Protein AF-A0A7D9LU58-F1 (afdb_monomer_lite)

Organism: Paramuricea clavata (NCBI:txid317549)

Structure (mmCIF, N/CA/C/O backbone):
data_AF-A0A7D9LU58-F1
#
_entry.id   AF-A0A7D9LU58-F1
#
loop_
_atom_site.group_PDB
_atom_site.id
_atom_site.type_symbol
_atom_site.label_atom_id
_atom_site.label_alt_id
_atom_site.label_comp_id
_atom_site.label_asym_id
_atom_site.label_entity_id
_atom_site.label_seq_id
_atom_site.pdbx_PDB_ins_code
_atom_site.Cartn_x
_atom_site.Cartn_y
_atom_site.Cartn_z
_atom_site.occupancy
_atom_site.B_iso_or_equiv
_atom_site.auth_seq_id
_atom_site.auth_comp_id
_atom_site.auth_asym_id
_atom_site.auth_atom_id
_atom_site.pdbx_PDB_model_num
ATOM 1 N N . MET A 1 1 ? -11.164 -12.237 -17.218 1.00 38.25 1 MET A N 1
ATOM 2 C CA . MET A 1 1 ? -10.031 -12.538 -18.128 1.00 38.25 1 MET A CA 1
ATOM 3 C C . MET A 1 1 ? -8.734 -12.085 -17.457 1.00 38.25 1 MET A C 1
ATOM 5 O O . MET A 1 1 ? -8.398 -10.915 -17.554 1.00 38.25 1 MET A O 1
ATOM 9 N N . MET A 1 2 ? -8.028 -12.983 -16.763 1.00 44.09 2 MET A N 1
ATOM 10 C CA . MET A 1 2 ? -6.777 -12.681 -16.037 1.00 44.09 2 MET A CA 1
ATOM 11 C C . MET A 1 2 ? -5.535 -12.556 -16.939 1.00 44.09 2 MET A C 1
ATOM 13 O O . MET A 1 2 ? -4.536 -11.967 -16.551 1.00 44.09 2 MET A O 1
ATOM 17 N N . GLY A 1 3 ? -5.598 -13.066 -18.173 1.00 40.12 3 GLY A N 1
ATOM 18 C CA . GLY A 1 3 ? -4.441 -13.143 -19.075 1.00 40.12 3 GLY A CA 1
ATOM 19 C C . GLY A 1 3 ? -4.102 -11.878 -19.873 1.00 40.12 3 GLY A C 1
ATOM 20 O O . GLY A 1 3 ? -3.298 -11.981 -20.792 1.00 40.12 3 GLY A O 1
ATOM 21 N N . LYS A 1 4 ? -4.730 -10.721 -19.605 1.00 48.59 4 LYS A N 1
ATOM 22 C CA . LYS A 1 4 ? -4.536 -9.504 -20.426 1.00 48.59 4 LYS A CA 1
ATOM 23 C C . LYS A 1 4 ? -3.603 -8.443 -19.833 1.00 48.59 4 LYS A C 1
ATOM 25 O O . LYS A 1 4 ? -3.105 -7.636 -20.604 1.00 48.59 4 LYS A O 1
ATOM 30 N N . HIS A 1 5 ? -3.338 -8.445 -18.524 1.00 56.53 5 HIS A N 1
ATOM 31 C CA . HIS A 1 5 ? -2.588 -7.346 -17.887 1.00 56.53 5 HIS A CA 1
ATOM 32 C C . HIS A 1 5 ? -1.349 -7.782 -17.097 1.00 56.53 5 HIS A C 1
ATOM 34 O O . HIS A 1 5 ? -0.508 -6.940 -16.807 1.00 56.53 5 HIS A O 1
ATOM 40 N N . PHE A 1 6 ? -1.186 -9.077 -16.809 1.00 56.62 6 PHE A N 1
ATOM 41 C CA . PHE A 1 6 ? 0.011 -9.596 -16.147 1.00 56.62 6 PHE A CA 1
ATOM 42 C C . PHE A 1 6 ? 0.583 -10.776 -16.945 1.00 56.62 6 PHE A C 1
ATOM 44 O O . PHE A 1 6 ? -0.148 -11.726 -17.247 1.00 56.62 6 PHE A O 1
ATOM 51 N N . PRO A 1 7 ? 1.868 -10.732 -17.338 1.00 51.31 7 PRO A N 1
ATOM 52 C CA . PRO A 1 7 ? 2.488 -11.811 -18.089 1.00 51.31 7 PRO A CA 1
ATOM 53 C C . PRO A 1 7 ? 2.601 -13.041 -17.190 1.00 51.31 7 PRO A C 1
ATOM 55 O O . PRO A 1 7 ? 3.378 -13.012 -16.254 1.00 51.31 7 PRO A O 1
ATOM 58 N N . LYS A 1 8 ? 1.822 -14.099 -17.463 1.00 48.38 8 LYS A N 1
ATOM 59 C CA . LYS A 1 8 ? 2.000 -15.505 -17.018 1.00 48.38 8 LYS A CA 1
ATOM 60 C C . LYS A 1 8 ? 2.477 -15.771 -15.573 1.00 48.38 8 LYS A C 1
ATOM 62 O O . LYS A 1 8 ? 2.923 -16.881 -15.292 1.00 48.38 8 LYS A O 1
ATOM 67 N N . ASN A 1 9 ? 2.345 -14.834 -14.643 1.00 58.03 9 ASN A N 1
ATOM 68 C CA . ASN A 1 9 ? 2.642 -15.103 -13.251 1.00 58.03 9 ASN A CA 1
ATOM 69 C C . ASN A 1 9 ? 1.458 -15.882 -12.695 1.00 58.03 9 ASN A C 1
ATOM 71 O O . ASN A 1 9 ? 0.340 -15.376 -12.586 1.00 58.03 9 ASN A O 1
ATOM 75 N N . VAL A 1 10 ? 1.703 -17.167 -12.450 1.00 74.12 10 VAL A N 1
ATOM 76 C CA . VAL A 1 10 ? 0.756 -18.079 -11.818 1.00 74.12 10 VAL A CA 1
ATOM 77 C C . VAL A 1 10 ? 0.340 -17.439 -10.502 1.00 74.12 10 VAL A C 1
ATOM 79 O O . VAL A 1 10 ? 1.180 -17.228 -9.631 1.00 74.12 10 VAL A O 1
ATOM 82 N N . THR A 1 11 ? -0.938 -17.085 -10.376 1.00 86.94 11 THR A N 1
ATOM 83 C CA . THR A 1 11 ? -1.502 -16.652 -9.099 1.00 86.94 11 THR A CA 1
ATOM 84 C C . THR A 1 11 ? -1.242 -17.755 -8.076 1.00 86.94 11 THR A C 1
ATOM 86 O O . THR A 1 11 ? -1.700 -18.883 -8.251 1.00 86.94 11 THR A O 1
ATOM 89 N N . LYS A 1 12 ? -0.458 -17.433 -7.050 1.00 91.31 12 LYS A N 1
ATOM 90 C CA . LYS A 1 12 ? -0.050 -18.344 -5.981 1.00 91.31 12 LYS A CA 1
ATOM 91 C C . LYS A 1 12 ? -1.064 -18.325 -4.849 1.00 91.31 12 LYS A C 1
ATOM 93 O O . LYS A 1 12 ? -1.801 -17.345 -4.674 1.00 91.31 12 LYS A O 1
ATOM 98 N N . ASN A 1 13 ? -1.090 -19.398 -4.061 1.00 92.12 13 ASN A N 1
ATOM 99 C CA . ASN A 1 13 ? -1.964 -19.453 -2.897 1.00 92.12 13 ASN A CA 1
ATOM 100 C C . ASN A 1 13 ? -1.456 -18.482 -1.821 1.00 92.12 13 ASN A C 1
ATOM 102 O O . ASN A 1 13 ? -0.252 -18.361 -1.594 1.00 92.12 13 ASN A O 1
ATOM 106 N N . ILE A 1 14 ? -2.369 -17.788 -1.139 1.00 93.56 14 ILE A N 1
ATOM 107 C CA . ILE A 1 14 ? -2.021 -16.865 -0.052 1.00 93.56 14 ILE A CA 1
ATOM 108 C C . ILE A 1 14 ? -1.293 -17.559 1.104 1.00 93.56 14 ILE A C 1
ATOM 110 O O . ILE A 1 14 ? -0.446 -16.937 1.739 1.00 93.56 14 ILE A O 1
ATOM 114 N N . SER A 1 15 ? -1.535 -18.857 1.304 1.00 92.94 15 SER A N 1
ATOM 115 C CA . SER A 1 15 ? -0.845 -19.672 2.305 1.00 92.94 15 SER A CA 1
ATOM 116 C C . SER A 1 15 ? 0.664 -19.804 2.060 1.00 92.94 15 SER A C 1
ATOM 118 O O . SER A 1 15 ? 1.396 -20.195 2.959 1.00 92.94 15 SER A O 1
ATOM 120 N N . GLU A 1 16 ? 1.142 -19.527 0.840 1.00 92.25 16 GLU A N 1
ATOM 121 C CA . GLU A 1 16 ? 2.580 -19.490 0.532 1.00 92.25 16 GLU A CA 1
ATOM 122 C C . GLU A 1 16 ? 3.244 -18.196 1.020 1.00 92.25 16 GLU A C 1
ATOM 124 O O . GLU A 1 16 ? 4.452 -18.172 1.241 1.00 92.25 16 GLU A O 1
ATOM 129 N N . LEU A 1 17 ? 2.469 -17.115 1.158 1.00 91.00 17 LEU A N 1
ATOM 130 C CA . LEU A 1 17 ? 2.963 -15.815 1.607 1.00 91.00 17 LEU A CA 1
ATOM 131 C C . LEU A 1 17 ? 2.831 -15.648 3.121 1.00 91.00 17 LEU A C 1
ATOM 133 O O . LEU A 1 17 ? 3.691 -15.043 3.758 1.00 91.00 17 LEU A O 1
ATOM 137 N N . ILE A 1 18 ? 1.740 -16.158 3.691 1.00 91.00 18 ILE A N 1
ATOM 138 C CA . ILE A 1 18 ? 1.448 -16.067 5.119 1.00 91.00 18 ILE A CA 1
ATOM 139 C C . ILE A 1 18 ? 1.027 -17.433 5.659 1.00 91.00 18 ILE A C 1
ATOM 141 O O . ILE A 1 18 ? 0.313 -18.183 5.001 1.00 91.00 18 ILE A O 1
ATOM 145 N N . ASN A 1 19 ? 1.407 -17.739 6.899 1.00 87.25 19 ASN A N 1
ATOM 146 C CA . ASN A 1 19 ? 0.999 -18.971 7.577 1.00 87.25 19 ASN A CA 1
ATOM 147 C C . ASN A 1 19 ? -0.444 -18.855 8.108 1.00 87.25 19 ASN A C 1
ATOM 149 O O . ASN A 1 19 ? -0.664 -18.853 9.318 1.00 87.25 19 ASN A O 1
ATOM 153 N N . GLY A 1 20 ? -1.426 -18.705 7.215 1.00 85.44 20 GLY A N 1
ATOM 154 C CA . GLY A 1 20 ? -2.837 -18.599 7.583 1.00 85.44 20 GLY A CA 1
ATOM 155 C C . GLY A 1 20 ? -3.749 -18.093 6.466 1.00 85.44 20 GLY A C 1
ATOM 156 O O . GLY A 1 20 ? -3.367 -18.016 5.300 1.00 85.44 20 GLY A O 1
ATOM 157 N N . GLU A 1 21 ? -4.976 -17.739 6.846 1.00 86.75 21 GLU A N 1
ATOM 158 C CA . GLU A 1 21 ? -5.950 -17.106 5.957 1.00 86.75 21 GLU A CA 1
ATOM 159 C C . GLU A 1 21 ? -5.869 -15.581 6.063 1.00 86.75 21 GLU A C 1
ATOM 161 O O . GLU A 1 21 ? -5.753 -15.026 7.158 1.00 86.75 21 GLU A O 1
ATOM 166 N N . LEU A 1 22 ? -5.986 -14.888 4.928 1.00 90.94 22 LEU A N 1
ATOM 167 C CA . LEU A 1 22 ? -6.092 -13.433 4.902 1.00 90.94 22 LEU A CA 1
ATOM 168 C C . LEU A 1 22 ? -7.557 -13.027 4.722 1.00 90.94 22 LEU A C 1
ATOM 170 O O . LEU A 1 22 ? -8.178 -13.352 3.711 1.00 90.94 22 LEU A O 1
ATOM 174 N N . ASN A 1 23 ? -8.098 -12.279 5.682 1.00 90.25 23 ASN A N 1
ATOM 175 C CA . ASN A 1 23 ? -9.432 -11.690 5.597 1.00 90.25 23 ASN A CA 1
ATOM 176 C C . ASN A 1 23 ? -9.309 -10.167 5.510 1.00 90.25 23 ASN A C 1
ATOM 178 O O . ASN A 1 23 ? -8.845 -9.526 6.450 1.00 90.25 23 ASN A O 1
ATOM 182 N N . LEU A 1 24 ? -9.711 -9.597 4.372 1.00 89.56 24 LEU A N 1
ATOM 183 C CA . LEU A 1 24 ? -9.599 -8.166 4.097 1.00 89.56 24 LEU A CA 1
ATOM 184 C C . LEU A 1 24 ? -10.964 -7.497 4.122 1.00 89.56 24 LEU A C 1
ATOM 186 O O . LEU A 1 24 ? -11.899 -7.940 3.450 1.00 89.56 24 LEU A O 1
ATOM 190 N N . THR A 1 25 ? -11.032 -6.385 4.843 1.00 89.94 25 THR A N 1
ATOM 191 C CA . THR A 1 25 ? -12.241 -5.584 4.996 1.00 89.94 25 THR A CA 1
ATOM 192 C C . THR A 1 25 ? -11.879 -4.114 4.835 1.00 89.94 25 THR A C 1
ATOM 194 O O . THR A 1 25 ? -10.949 -3.622 5.471 1.00 89.94 25 THR A O 1
ATOM 197 N N . ALA A 1 26 ? -12.603 -3.412 3.970 1.00 86.19 26 ALA A N 1
ATOM 198 C CA . ALA A 1 26 ? -12.491 -1.971 3.812 1.00 86.19 26 ALA A CA 1
ATOM 199 C C . ALA A 1 26 ? -13.021 -1.235 5.056 1.00 86.19 26 ALA A C 1
ATOM 201 O O . ALA A 1 26 ? -13.755 -1.795 5.871 1.00 86.19 26 ALA A O 1
ATOM 202 N N . ALA A 1 27 ? -12.701 0.054 5.187 1.00 84.12 27 ALA A N 1
ATOM 203 C CA . ALA A 1 27 ? -13.113 0.867 6.337 1.00 84.12 27 ALA A CA 1
ATOM 204 C C . ALA A 1 27 ? -14.643 0.954 6.528 1.00 84.12 27 ALA A C 1
ATOM 206 O O . ALA A 1 27 ? -15.120 1.171 7.637 1.00 84.12 27 ALA A O 1
ATOM 207 N N . ASN A 1 28 ? -15.416 0.763 5.457 1.00 87.56 28 ASN A N 1
ATOM 208 C CA . ASN A 1 28 ? -16.879 0.711 5.487 1.00 87.56 28 ASN A CA 1
ATOM 209 C C . ASN A 1 28 ? -17.445 -0.687 5.815 1.00 87.56 28 ASN A C 1
ATOM 211 O O . ASN A 1 28 ? -18.655 -0.879 5.742 1.00 87.56 28 ASN A O 1
ATOM 215 N N . GLY A 1 29 ? -16.597 -1.666 6.143 1.00 88.06 29 GLY A N 1
ATOM 216 C CA . GLY A 1 29 ? -17.009 -3.036 6.446 1.00 88.06 29 GLY A CA 1
ATOM 217 C C . GLY A 1 29 ? -17.149 -3.950 5.224 1.00 88.06 29 GLY A C 1
ATOM 218 O O . GLY A 1 29 ? -17.410 -5.140 5.391 1.00 88.06 29 GLY A O 1
ATOM 219 N N . THR A 1 30 ? -16.960 -3.445 4.001 1.00 88.62 30 THR A N 1
ATOM 220 C CA . THR A 1 30 ? -17.064 -4.271 2.791 1.00 88.62 30 THR A CA 1
ATOM 221 C C . THR A 1 30 ? -15.878 -5.224 2.684 1.00 88.62 30 THR A C 1
ATOM 223 O O . THR A 1 30 ? -14.724 -4.808 2.782 1.00 88.62 30 THR A O 1
ATOM 226 N N . ARG A 1 31 ? -16.148 -6.509 2.437 1.00 89.94 31 ARG A N 1
ATOM 227 C CA . ARG A 1 31 ? -15.100 -7.507 2.191 1.00 89.94 31 ARG A CA 1
ATOM 228 C C . ARG A 1 31 ? -14.375 -7.208 0.878 1.00 89.94 31 ARG A C 1
ATOM 230 O O . ARG A 1 31 ? -15.022 -7.019 -0.148 1.00 89.94 31 ARG A O 1
ATOM 237 N N . ILE A 1 32 ? -13.046 -7.224 0.902 1.00 89.00 32 ILE A N 1
ATOM 238 C CA . ILE A 1 32 ? -12.210 -7.102 -0.297 1.00 89.00 32 ILE A CA 1
ATOM 239 C C . ILE A 1 32 ? -11.851 -8.516 -0.757 1.00 89.00 32 ILE A C 1
ATOM 241 O O . ILE A 1 32 ? -11.111 -9.232 -0.080 1.00 89.00 32 ILE A O 1
ATOM 245 N N . ALA A 1 33 ? -12.414 -8.940 -1.888 1.00 90.06 33 ALA A N 1
ATOM 246 C CA . ALA A 1 33 ? -12.144 -10.254 -2.453 1.00 90.06 33 ALA A CA 1
ATOM 247 C C . ALA A 1 33 ? -10.777 -10.292 -3.152 1.00 90.06 33 ALA A C 1
ATOM 249 O O . ALA A 1 33 ? -10.380 -9.345 -3.830 1.00 90.06 33 ALA A O 1
ATOM 250 N N . TYR A 1 34 ? -10.081 -11.419 -3.017 1.00 92.06 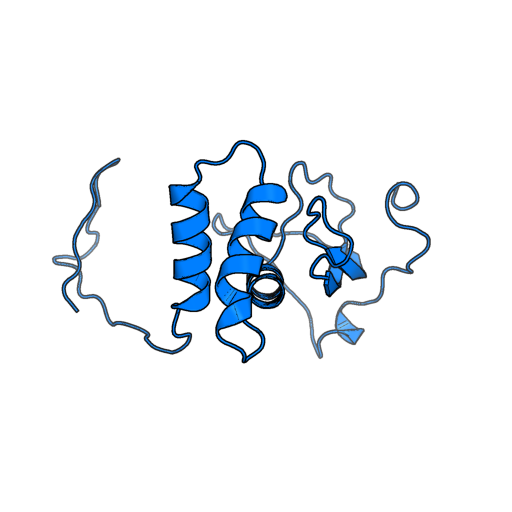34 TYR A N 1
ATOM 251 C CA . TYR A 1 34 ? -8.866 -11.746 -3.758 1.00 92.06 34 TYR A CA 1
ATOM 252 C C . TYR A 1 34 ? -8.861 -13.251 -4.072 1.00 92.06 34 TYR A C 1
ATOM 254 O O . TYR A 1 34 ? -9.543 -14.043 -3.426 1.00 92.06 34 TYR A O 1
ATOM 262 N N . SER A 1 35 ? -8.130 -13.643 -5.108 1.00 91.44 35 SER A N 1
ATOM 263 C CA . SER A 1 35 ? -8.004 -15.018 -5.615 1.00 91.44 35 SER A CA 1
ATOM 264 C C . SER A 1 35 ? -6.643 -15.644 -5.309 1.00 91.44 35 SER A C 1
ATOM 266 O O . SER A 1 35 ? -6.460 -16.843 -5.486 1.00 91.44 35 SER A O 1
ATOM 268 N N . GLY A 1 36 ? -5.689 -14.835 -4.858 1.00 91.94 36 GLY A N 1
ATOM 269 C CA . GLY A 1 36 ? -4.348 -15.241 -4.463 1.00 91.94 36 GL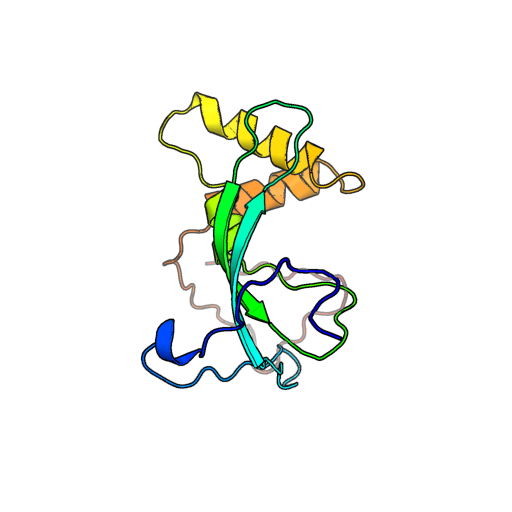Y A CA 1
ATOM 270 C C . GLY A 1 36 ? -3.404 -14.053 -4.560 1.00 91.94 36 GLY A C 1
ATOM 271 O O . GLY A 1 36 ? -3.847 -12.901 -4.507 1.00 91.94 36 GLY A O 1
ATOM 272 N N . TRP A 1 37 ? -2.117 -14.326 -4.730 1.00 92.62 37 TRP A N 1
ATOM 273 C CA . TRP A 1 37 ? -1.110 -13.283 -4.890 1.00 92.62 37 TRP A CA 1
ATOM 274 C C . TRP A 1 37 ? -0.146 -13.589 -6.033 1.00 92.62 37 TRP A C 1
ATOM 276 O O . TRP A 1 37 ? -0.033 -14.721 -6.500 1.00 92.62 37 TRP A O 1
ATOM 286 N N . THR A 1 38 ? 0.546 -12.562 -6.501 1.00 91.62 38 THR A N 1
ATOM 287 C CA . THR A 1 38 ? 1.653 -12.680 -7.447 1.00 91.62 38 THR A CA 1
ATOM 288 C C . THR A 1 38 ? 2.756 -11.720 -7.052 1.00 91.62 38 THR A C 1
ATOM 290 O O . THR A 1 38 ? 2.492 -10.661 -6.493 1.00 91.62 38 THR A O 1
ATOM 293 N N . GLU A 1 39 ? 3.993 -12.070 -7.363 1.00 91.19 39 GLU A N 1
ATOM 294 C CA . GLU A 1 39 ? 5.104 -11.138 -7.248 1.00 91.19 39 GLU A CA 1
ATOM 295 C C . GLU A 1 39 ? 5.079 -10.165 -8.437 1.00 91.19 39 GLU A C 1
ATOM 297 O O . GLU A 1 39 ? 4.879 -10.592 -9.581 1.00 91.19 39 GLU A O 1
ATOM 302 N N . ILE A 1 40 ? 5.219 -8.866 -8.162 1.00 88.50 40 ILE A N 1
ATOM 303 C CA . ILE A 1 40 ? 5.318 -7.808 -9.175 1.00 88.50 40 ILE A CA 1
ATOM 304 C C . ILE A 1 40 ? 6.449 -6.843 -8.826 1.00 88.50 40 ILE A C 1
ATOM 306 O O . ILE A 1 40 ? 6.725 -6.600 -7.652 1.00 88.50 40 ILE A O 1
ATOM 310 N N . GLU A 1 41 ? 7.063 -6.256 -9.850 1.00 89.50 41 GLU A N 1
ATOM 311 C CA . GLU A 1 41 ? 7.936 -5.095 -9.690 1.00 89.50 41 GLU A CA 1
ATOM 312 C C . GLU A 1 41 ? 7.073 -3.828 -9.698 1.00 89.50 41 GLU A C 1
ATOM 314 O O . GLU A 1 41 ? 6.351 -3.568 -10.664 1.00 89.50 41 GLU A O 1
ATOM 319 N N . VAL A 1 42 ? 7.144 -3.034 -8.632 1.00 87.38 42 VAL A N 1
ATOM 320 C CA . VAL A 1 42 ? 6.561 -1.688 -8.589 1.00 87.38 42 VAL A CA 1
ATOM 321 C C . VAL A 1 42 ? 7.685 -0.684 -8.753 1.00 87.38 42 VAL A C 1
ATOM 323 O O . VAL A 1 42 ? 8.700 -0.781 -8.070 1.00 87.38 42 VAL A O 1
ATOM 326 N N . ARG A 1 43 ? 7.495 0.295 -9.636 1.00 86.38 43 ARG A N 1
ATOM 327 C CA . ARG A 1 43 ? 8.479 1.334 -9.938 1.00 86.38 43 ARG A CA 1
ATOM 328 C C . ARG A 1 43 ? 7.824 2.708 -9.929 1.00 86.38 43 ARG A C 1
ATOM 330 O O . ARG A 1 43 ? 6.760 2.880 -10.522 1.00 86.38 43 ARG A O 1
ATOM 337 N N . LEU A 1 44 ? 8.474 3.681 -9.295 1.00 83.44 44 LEU A N 1
ATOM 338 C CA . LEU A 1 44 ? 8.120 5.091 -9.462 1.00 83.44 44 LEU A CA 1
ATOM 339 C C . LEU A 1 44 ? 8.819 5.612 -10.711 1.00 83.44 44 LEU A C 1
ATOM 341 O O . LEU A 1 44 ? 10.038 5.753 -10.719 1.00 83.44 44 LEU A O 1
ATOM 345 N N . VAL A 1 45 ? 8.051 5.842 -11.772 1.00 80.44 45 VAL A N 1
ATOM 346 C CA . VAL A 1 45 ? 8.606 6.255 -13.060 1.00 80.44 45 VAL A CA 1
ATOM 347 C C . VAL A 1 45 ? 8.991 7.729 -13.004 1.00 80.44 45 VAL A C 1
ATOM 349 O O . VAL A 1 45 ? 8.130 8.608 -12.980 1.00 80.44 45 VAL A O 1
ATOM 352 N N . SER A 1 46 ? 10.292 8.002 -13.029 1.00 71.81 46 SER A N 1
ATOM 353 C CA . SER A 1 46 ? 10.839 9.333 -13.258 1.00 71.81 46 SER A CA 1
ATOM 354 C C . SER A 1 46 ? 11.477 9.389 -14.644 1.00 71.81 46 SER A C 1
ATOM 356 O O . SER A 1 46 ? 11.793 8.383 -15.269 1.00 71.81 46 SER A O 1
ATOM 358 N N . SER A 1 47 ? 11.696 10.588 -15.173 1.00 61.28 47 SER A N 1
ATOM 359 C CA . SER A 1 47 ? 12.368 10.771 -16.464 1.00 61.28 47 SER A CA 1
ATOM 360 C C . SER A 1 47 ? 13.878 10.443 -16.427 1.00 61.28 47 SER A C 1
ATOM 362 O O . SER A 1 47 ? 14.620 10.941 -17.272 1.00 61.28 47 SER A O 1
ATOM 364 N N . LYS A 1 48 ? 14.367 9.690 -15.429 1.00 59.47 48 LYS A N 1
ATOM 365 C CA . LYS A 1 48 ? 15.788 9.378 -15.199 1.00 59.47 48 LYS A CA 1
ATOM 366 C C . LYS A 1 48 ? 16.028 7.865 -15.224 1.00 59.47 48 LYS A C 1
ATOM 368 O O . LYS A 1 48 ? 15.187 7.079 -14.828 1.00 59.47 48 L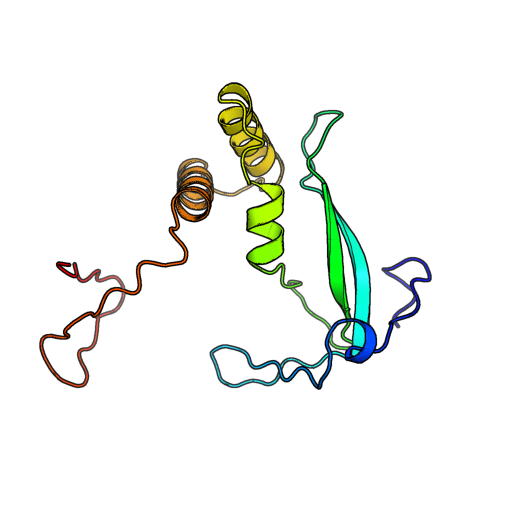YS A O 1
ATOM 373 N N . GLU A 1 49 ? 17.227 7.452 -15.635 1.00 55.78 49 GLU A N 1
ATOM 374 C CA . GLU A 1 49 ? 17.578 6.039 -15.887 1.00 55.78 49 GLU A CA 1
ATOM 375 C C . GLU A 1 49 ? 17.631 5.116 -14.647 1.00 55.78 49 GLU A C 1
ATOM 377 O O . GLU A 1 49 ? 17.828 3.911 -14.793 1.00 55.78 49 GLU A O 1
ATOM 382 N N . LYS A 1 50 ? 17.478 5.640 -13.423 1.00 66.25 50 LYS A N 1
ATOM 383 C CA . LYS A 1 50 ? 17.565 4.863 -12.170 1.00 66.25 50 LYS A CA 1
ATOM 384 C C . LYS A 1 50 ? 16.378 5.144 -11.258 1.00 66.25 50 LYS A C 1
ATOM 386 O O . LYS A 1 50 ? 16.527 5.727 -10.186 1.00 66.25 50 LYS A O 1
ATOM 391 N N . ASP A 1 51 ? 15.208 4.736 -11.716 1.00 72.69 51 ASP A N 1
ATOM 392 C CA . ASP A 1 51 ? 13.977 4.815 -10.941 1.00 72.69 51 ASP A CA 1
ATOM 393 C C . ASP A 1 51 ? 13.983 3.832 -9.761 1.00 72.69 51 ASP A C 1
ATOM 395 O O . ASP A 1 51 ? 14.392 2.675 -9.930 1.00 72.69 51 ASP A O 1
ATOM 399 N N . PRO A 1 52 ? 13.505 4.245 -8.573 1.00 78.31 52 PRO A N 1
ATOM 400 C CA . PRO A 1 52 ? 13.357 3.336 -7.452 1.00 78.31 52 PRO A CA 1
ATOM 401 C C . PRO A 1 52 ? 12.288 2.292 -7.786 1.00 78.31 52 PRO A C 1
ATOM 403 O O . PRO A 1 52 ? 11.192 2.608 -8.265 1.00 78.31 52 PRO A O 1
ATOM 406 N N . SER A 1 53 ? 12.633 1.034 -7.533 1.00 85.88 53 SER A N 1
ATOM 407 C CA . SER A 1 53 ? 11.765 -0.117 -7.744 1.00 85.88 53 SER A CA 1
ATOM 408 C C . SER A 1 53 ? 11.847 -1.078 -6.567 1.00 85.88 53 SER A C 1
ATOM 410 O O . SER A 1 53 ? 12.858 -1.143 -5.867 1.00 85.88 53 SER A O 1
ATOM 412 N N . VAL A 1 54 ? 10.766 -1.819 -6.345 1.00 87.69 54 VAL A N 1
ATOM 413 C CA . VAL A 1 54 ? 10.676 -2.832 -5.297 1.00 87.69 54 VAL A CA 1
ATOM 414 C C . VAL A 1 54 ? 9.843 -4.014 -5.781 1.00 87.69 54 VAL A C 1
ATOM 416 O O . VAL A 1 54 ? 8.783 -3.841 -6.386 1.00 87.69 54 VAL A O 1
ATOM 419 N N . MET A 1 55 ? 10.331 -5.225 -5.516 1.00 90.38 55 MET A N 1
ATOM 420 C CA . MET A 1 55 ? 9.568 -6.454 -5.726 1.00 90.38 55 MET A CA 1
ATOM 421 C C . MET A 1 55 ? 8.627 -6.658 -4.546 1.00 90.38 55 MET A C 1
ATOM 423 O O . MET A 1 55 ? 9.070 -6.669 -3.398 1.00 90.38 55 MET A O 1
ATOM 427 N N . VAL A 1 56 ? 7.332 -6.813 -4.818 1.00 90.94 56 VAL A N 1
ATOM 428 C CA . VAL A 1 56 ? 6.320 -6.959 -3.768 1.00 90.94 56 VAL A CA 1
ATOM 429 C C . VAL A 1 56 ? 5.324 -8.067 -4.082 1.00 90.94 56 VAL A C 1
ATOM 431 O O . VAL A 1 56 ? 4.971 -8.281 -5.247 1.00 90.94 56 VAL A O 1
ATOM 434 N N . PRO A 1 57 ? 4.810 -8.750 -3.048 1.00 92.12 57 PRO A N 1
ATOM 435 C CA . PRO A 1 57 ? 3.631 -9.579 -3.197 1.00 92.12 57 PRO A CA 1
ATOM 436 C C 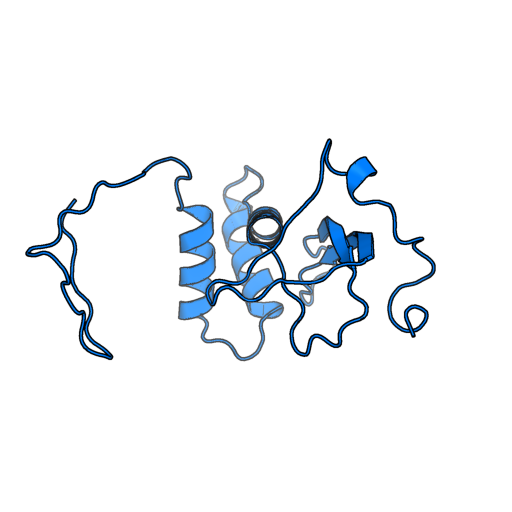. PRO A 1 57 ? 2.403 -8.687 -3.406 1.00 92.12 57 PRO A C 1
ATOM 438 O O . PRO A 1 57 ? 2.108 -7.803 -2.602 1.00 92.12 57 PRO A O 1
ATOM 441 N N . PHE A 1 58 ? 1.662 -8.939 -4.478 1.00 90.88 58 PHE A N 1
ATOM 442 C CA . PHE A 1 58 ? 0.464 -8.194 -4.837 1.00 90.88 58 PHE A CA 1
ATOM 443 C C . PHE A 1 58 ? -0.747 -9.111 -4.872 1.00 90.88 58 PHE A C 1
ATOM 445 O O . PHE A 1 58 ? -0.706 -10.192 -5.463 1.00 90.88 58 PHE A O 1
ATOM 452 N N . LEU A 1 59 ? -1.836 -8.681 -4.240 1.00 92.25 59 LEU A N 1
ATOM 453 C CA . LEU A 1 59 ? -3.075 -9.445 -4.222 1.00 92.25 59 LEU A CA 1
ATOM 454 C C . LEU A 1 59 ? -3.797 -9.317 -5.557 1.00 92.25 59 LEU A C 1
ATOM 456 O O . LEU A 1 59 ? -3.956 -8.229 -6.106 1.00 92.25 59 LEU A O 1
ATOM 460 N N . VAL A 1 60 ? -4.252 -10.454 -6.063 1.00 90.00 60 VAL A N 1
ATOM 461 C CA . VAL A 1 60 ? -4.909 -10.561 -7.362 1.00 90.00 60 VAL A CA 1
ATOM 462 C C . VAL A 1 60 ? -6.396 -10.767 -7.129 1.00 90.00 60 VAL A C 1
ATOM 464 O O . VAL A 1 60 ? -6.771 -11.651 -6.367 1.00 90.00 60 VAL A O 1
ATOM 467 N N . THR A 1 61 ? -7.251 -9.991 -7.792 1.00 88.38 61 THR A N 1
ATOM 468 C CA . THR A 1 61 ? -8.710 -10.157 -7.728 1.00 88.38 61 THR A CA 1
ATOM 469 C C . THR A 1 61 ? -9.322 -10.265 -9.118 1.00 88.38 61 THR A C 1
ATOM 471 O O . THR A 1 61 ? -8.834 -9.657 -10.069 1.00 88.38 61 THR A O 1
ATOM 474 N N . ASN A 1 62 ? -10.383 -11.066 -9.237 1.00 85.75 62 ASN A N 1
ATOM 475 C CA . ASN A 1 62 ? -11.184 -11.161 -10.459 1.00 85.75 62 ASN A CA 1
ATOM 476 C C . ASN A 1 62 ? -12.133 -9.970 -10.634 1.00 85.75 62 ASN A C 1
ATOM 478 O O . ASN A 1 62 ? -12.649 -9.774 -11.737 1.00 85.75 62 ASN A O 1
ATOM 482 N N . ASP A 1 63 ? -12.351 -9.197 -9.570 1.00 85.69 63 ASP A N 1
ATOM 483 C CA . ASP A 1 63 ? -13.197 -8.016 -9.604 1.00 85.69 63 ASP A CA 1
ATOM 484 C C . ASP A 1 63 ? -12.501 -6.875 -10.353 1.00 85.69 63 ASP A C 1
ATOM 486 O O . ASP A 1 63 ? -11.281 -6.707 -10.302 1.00 85.69 63 ASP A O 1
ATOM 490 N N . SER A 1 64 ? -13.290 -6.063 -11.055 1.00 83.06 64 SER A N 1
ATOM 491 C CA . SER A 1 64 ? -12.773 -4.857 -11.697 1.00 83.06 64 SER A CA 1
ATOM 492 C C . SER A 1 64 ? -12.542 -3.779 -10.643 1.00 83.06 64 SER A C 1
ATOM 494 O O . SER A 1 64 ? -13.498 -3.267 -10.063 1.00 83.06 64 SER A O 1
ATOM 496 N N . LEU A 1 65 ? -11.282 -3.408 -10.428 1.00 80.75 65 LEU A N 1
ATOM 497 C CA . LEU A 1 65 ? -10.903 -2.269 -9.597 1.00 80.75 65 LEU A CA 1
ATOM 498 C C . LEU A 1 65 ? -10.551 -1.088 -10.501 1.00 80.75 65 LEU A C 1
ATOM 500 O O . LEU A 1 65 ? -9.590 -1.164 -11.261 1.00 80.75 65 LEU A O 1
ATOM 504 N N . GLU A 1 66 ? -11.322 -0.002 -10.408 1.00 84.00 66 GLU A N 1
ATOM 505 C CA . GLU A 1 66 ? -11.019 1.251 -11.118 1.00 84.00 66 GLU A CA 1
ATOM 506 C C . GLU A 1 66 ? -9.674 1.833 -10.660 1.00 84.00 66 GLU A C 1
ATOM 508 O O . GLU A 1 66 ? -8.876 2.287 -11.477 1.00 84.00 66 GLU A O 1
ATOM 513 N N . TYR A 1 67 ? -9.390 1.727 -9.358 1.00 84.00 67 TYR A N 1
ATOM 514 C CA . TYR A 1 67 ? -8.139 2.162 -8.751 1.00 84.00 67 TYR A CA 1
ATOM 515 C C . TYR A 1 67 ? -7.519 1.006 -7.956 1.00 84.00 67 TYR A C 1
ATOM 517 O O . TYR A 1 67 ? -8.032 0.662 -6.885 1.00 84.00 67 TYR A O 1
ATOM 525 N N . PRO A 1 68 ? -6.445 0.365 -8.456 1.00 84.75 68 PRO A N 1
ATOM 526 C CA . PRO A 1 68 ? -5.739 -0.652 -7.691 1.00 84.75 68 PRO A CA 1
ATOM 527 C C . PRO A 1 68 ? -5.131 -0.034 -6.429 1.00 84.75 68 PRO A C 1
ATOM 529 O O . PRO A 1 68 ? -4.695 1.117 -6.418 1.00 84.75 68 PRO A O 1
ATOM 532 N N . ILE A 1 69 ? -5.103 -0.813 -5.352 1.00 88.38 69 ILE A N 1
ATOM 533 C CA . ILE A 1 69 ? -4.651 -0.341 -4.044 1.00 88.38 69 ILE A CA 1
ATOM 534 C C . ILE A 1 69 ? -3.162 -0.642 -3.904 1.00 88.38 69 ILE A C 1
ATOM 536 O O . ILE A 1 69 ? -2.758 -1.803 -3.927 1.00 88.38 69 ILE A O 1
ATOM 540 N N . LEU A 1 70 ? -2.358 0.400 -3.706 1.00 87.81 70 LEU A N 1
ATOM 541 C CA . LEU A 1 70 ? -0.967 0.265 -3.293 1.00 87.81 70 LEU A CA 1
ATOM 542 C C . LEU A 1 70 ? -0.883 0.444 -1.775 1.00 87.81 70 LEU A C 1
ATOM 544 O O . LEU A 1 70 ? -1.281 1.479 -1.242 1.00 87.81 70 LEU A O 1
ATOM 548 N N . GLY A 1 71 ? -0.406 -0.583 -1.075 1.00 87.94 71 GLY A N 1
ATOM 549 C CA . GLY A 1 71 ? -0.275 -0.541 0.378 1.00 87.94 71 GLY A CA 1
ATOM 550 C C . GLY A 1 71 ? 0.785 0.462 0.836 1.00 87.94 71 GLY A C 1
ATOM 551 O O . GLY A 1 71 ? 1.784 0.689 0.149 1.00 87.94 71 GLY A O 1
ATOM 552 N N . TYR A 1 72 ? 0.591 1.025 2.034 1.00 84.81 72 TYR A N 1
ATOM 553 C CA . TYR A 1 72 ? 1.562 1.923 2.673 1.00 84.81 72 TYR A CA 1
ATOM 554 C C . TYR A 1 72 ? 2.961 1.301 2.748 1.00 84.81 72 TYR A C 1
ATOM 556 O O . TYR A 1 72 ? 3.939 1.983 2.484 1.00 84.81 72 TYR A O 1
ATOM 564 N N . ASN A 1 73 ? 3.046 -0.001 3.033 1.00 86.25 73 ASN A N 1
ATOM 565 C CA . ASN A 1 73 ? 4.298 -0.757 3.090 1.00 86.25 73 ASN A CA 1
ATOM 566 C C . ASN A 1 73 ? 5.133 -0.640 1.806 1.00 86.25 73 ASN A C 1
ATOM 568 O O . ASN A 1 73 ? 6.353 -0.582 1.872 1.00 86.25 73 ASN A O 1
ATOM 572 N N . VAL A 1 74 ? 4.484 -0.592 0.640 1.00 88.00 74 VAL A N 1
ATOM 573 C CA . VAL A 1 74 ? 5.180 -0.455 -0.644 1.00 88.00 74 VAL A CA 1
ATOM 574 C C . VAL A 1 74 ? 5.581 0.995 -0.890 1.00 88.00 74 VAL A C 1
ATOM 576 O O . VAL A 1 74 ? 6.689 1.262 -1.344 1.00 88.00 74 VAL A O 1
ATOM 579 N N . ILE A 1 75 ? 4.686 1.936 -0.573 1.00 85.50 75 ILE A N 1
ATOM 580 C CA . ILE A 1 75 ? 4.940 3.373 -0.731 1.00 85.50 75 ILE A CA 1
ATOM 581 C C . ILE A 1 75 ? 6.112 3.801 0.153 1.00 85.50 75 ILE A C 1
ATOM 583 O O . ILE A 1 75 ? 7.019 4.469 -0.331 1.00 85.50 75 ILE A O 1
ATOM 587 N N . GLU A 1 76 ? 6.105 3.397 1.424 1.00 84.25 76 GLU A N 1
ATOM 588 C CA . GLU A 1 76 ? 7.175 3.664 2.382 1.00 84.25 76 GLU A CA 1
ATOM 589 C C . GLU A 1 76 ? 8.513 3.137 1.867 1.00 84.25 76 GLU A C 1
ATOM 591 O O . GLU A 1 76 ? 9.473 3.901 1.818 1.00 84.25 76 GLU A O 1
ATOM 596 N N . GLU A 1 77 ? 8.567 1.884 1.408 1.00 84.06 77 GLU A N 1
ATOM 597 C CA . GLU A 1 77 ? 9.803 1.280 0.901 1.00 84.06 77 GLU A CA 1
ATOM 598 C C . GLU A 1 77 ? 10.339 2.010 -0.344 1.00 84.06 77 GLU A C 1
ATOM 600 O O . GLU A 1 77 ? 11.540 2.252 -0.447 1.00 84.06 77 GLU A O 1
ATOM 605 N N . LEU A 1 78 ? 9.458 2.454 -1.248 1.00 82.62 78 LEU A N 1
ATOM 606 C CA . LEU A 1 78 ? 9.839 3.211 -2.448 1.00 82.62 78 LEU A CA 1
ATOM 607 C C . LEU A 1 78 ? 10.410 4.604 -2.147 1.00 82.62 78 LEU A C 1
ATOM 609 O O . LEU A 1 78 ? 11.185 5.131 -2.945 1.00 82.62 78 LEU A O 1
ATOM 613 N N . ILE A 1 79 ? 10.022 5.223 -1.028 1.00 80.38 79 ILE A N 1
ATOM 614 C CA . ILE A 1 79 ? 10.418 6.601 -0.688 1.00 80.38 79 ILE A CA 1
ATOM 615 C C . ILE A 1 79 ? 11.352 6.689 0.524 1.00 80.38 79 ILE A C 1
ATOM 617 O O . ILE A 1 79 ? 11.759 7.792 0.914 1.00 80.38 79 ILE A O 1
ATOM 621 N N . LYS A 1 80 ? 11.727 5.546 1.105 1.00 75.50 80 LYS A N 1
ATOM 622 C CA . LYS A 1 80 ? 12.646 5.452 2.238 1.00 75.50 80 LYS A CA 1
ATOM 623 C C . LYS A 1 80 ? 14.041 5.942 1.840 1.00 75.50 80 LYS A C 1
ATOM 625 O O . LYS A 1 80 ? 14.564 5.523 0.808 1.00 75.50 80 LYS A O 1
ATOM 630 N N . PRO A 1 81 ? 14.685 6.811 2.636 1.00 63.78 81 PRO A N 1
ATOM 631 C CA . PRO A 1 81 ? 16.036 7.255 2.330 1.00 63.78 81 PRO A CA 1
ATOM 632 C C . PRO A 1 81 ? 17.041 6.120 2.544 1.00 63.78 81 PRO A C 1
ATOM 634 O O . PRO A 1 81 ? 17.158 5.576 3.641 1.00 63.78 81 PRO A O 1
ATOM 637 N N . THR A 1 82 ? 17.833 5.795 1.526 1.00 58.41 82 THR A N 1
ATOM 638 C CA . THR A 1 82 ? 19.008 4.931 1.684 1.00 58.41 82 THR A CA 1
ATOM 639 C C . THR A 1 82 ? 20.135 5.737 2.327 1.00 58.41 82 THR A C 1
ATOM 641 O O . THR A 1 82 ? 20.839 6.414 1.599 1.00 58.41 82 THR A O 1
ATOM 644 N N . ASN A 1 83 ? 20.254 5.718 3.664 1.00 53.28 83 ASN A N 1
ATOM 645 C CA . ASN A 1 83 ? 21.381 6.077 4.570 1.00 53.28 83 ASN A CA 1
ATOM 646 C C . ASN A 1 83 ? 22.405 7.195 4.224 1.00 53.28 83 ASN A C 1
ATOM 648 O O . ASN A 1 83 ? 23.353 7.397 4.978 1.00 53.28 83 ASN A O 1
ATOM 652 N N . THR A 1 84 ? 22.242 7.963 3.157 1.00 53.25 84 THR A N 1
ATOM 653 C CA . THR A 1 84 ? 23.124 9.048 2.728 1.00 53.25 84 THR A CA 1
ATOM 654 C C . THR A 1 84 ? 22.266 10.284 2.510 1.00 53.25 84 THR A C 1
ATOM 656 O O . THR A 1 84 ? 21.274 10.248 1.779 1.00 53.25 84 THR A O 1
ATOM 659 N N . SER A 1 85 ? 22.632 11.370 3.187 1.00 53.59 85 SER A N 1
ATOM 660 C CA . SER A 1 85 ? 21.918 12.651 3.250 1.00 53.59 85 SER A CA 1
ATOM 661 C C . SER A 1 85 ? 21.570 13.257 1.886 1.00 53.59 85 SER A C 1
ATOM 663 O O . SER A 1 85 ? 20.590 13.988 1.786 1.00 53.59 85 SER A O 1
ATOM 665 N N . ASP A 1 86 ? 22.308 12.900 0.834 1.00 50.22 86 ASP A N 1
ATOM 666 C CA . ASP A 1 86 ? 22.134 13.436 -0.521 1.00 50.22 86 ASP A CA 1
ATOM 667 C C . ASP A 1 86 ? 20.981 12.776 -1.308 1.00 50.22 86 ASP A C 1
ATOM 669 O O . ASP A 1 86 ? 20.608 13.249 -2.379 1.00 50.22 86 ASP A O 1
ATOM 673 N N . ILE A 1 87 ? 20.382 11.697 -0.783 1.00 54.19 87 ILE A N 1
ATOM 674 C CA . ILE A 1 87 ? 19.357 10.898 -1.483 1.00 54.19 87 ILE A CA 1
ATOM 675 C C . ILE A 1 87 ? 17.914 11.335 -1.144 1.00 54.19 87 ILE A C 1
ATOM 677 O O . ILE A 1 87 ? 16.994 11.114 -1.934 1.00 54.19 87 ILE A O 1
ATOM 681 N N . GLN A 1 88 ? 17.690 12.046 -0.031 1.00 55.19 88 GLN A N 1
ATOM 682 C CA . GLN A 1 88 ? 16.342 12.487 0.381 1.00 55.19 88 GLN A CA 1
ATOM 683 C C . GLN A 1 88 ? 15.676 13.431 -0.636 1.00 55.19 88 GLN A C 1
ATOM 685 O O . GLN A 1 88 ? 14.492 13.288 -0.943 1.00 55.19 88 GLN A O 1
ATOM 690 N N . SER A 1 89 ? 16.438 14.366 -1.206 1.00 58.00 89 SER A N 1
ATOM 691 C CA . SER A 1 89 ? 15.966 15.309 -2.228 1.00 58.00 89 SER A CA 1
ATOM 692 C C . SER A 1 89 ? 15.713 14.638 -3.585 1.00 58.00 89 SER A C 1
ATOM 694 O O . SER A 1 89 ? 14.799 15.039 -4.308 1.00 58.00 89 SER A O 1
ATOM 696 N N . ALA A 1 90 ? 16.454 13.576 -3.917 1.00 60.22 90 ALA A N 1
ATOM 697 C CA . ALA A 1 90 ? 16.243 12.801 -5.140 1.00 60.22 90 ALA A CA 1
ATOM 698 C C . ALA A 1 90 ? 14.926 12.000 -5.111 1.00 60.22 90 ALA A C 1
ATOM 700 O O . ALA A 1 90 ? 14.260 11.869 -6.141 1.00 60.22 90 ALA A O 1
ATOM 701 N N . HIS A 1 91 ? 14.509 11.515 -3.936 1.00 67.75 91 HIS A N 1
ATOM 702 C CA . HIS A 1 91 ? 13.263 10.758 -3.773 1.00 67.75 91 HIS A CA 1
ATOM 703 C C . HIS A 1 91 ? 12.028 11.655 -3.914 1.00 67.75 91 HIS A C 1
ATOM 705 O O . HIS A 1 91 ? 11.087 11.286 -4.612 1.00 67.75 91 HIS A O 1
ATOM 711 N N . ILE A 1 92 ? 12.059 12.866 -3.345 1.00 72.62 92 ILE A N 1
ATOM 712 C CA . ILE A 1 92 ? 10.978 13.855 -3.503 1.00 72.62 92 ILE A CA 1
ATOM 713 C C . ILE A 1 92 ? 10.784 14.205 -4.981 1.00 72.62 92 ILE A C 1
ATOM 715 O O . ILE A 1 92 ? 9.661 14.146 -5.475 1.00 72.62 92 ILE A O 1
ATOM 719 N N . ALA A 1 93 ? 11.870 14.483 -5.707 1.00 76.25 93 ALA A N 1
ATOM 720 C CA . ALA A 1 93 ? 11.798 14.792 -7.135 1.00 76.25 93 ALA A CA 1
ATOM 721 C C . ALA A 1 93 ? 11.237 13.622 -7.967 1.00 76.25 93 ALA A C 1
ATOM 723 O O . ALA A 1 93 ? 10.488 13.836 -8.918 1.00 76.25 93 ALA A O 1
ATOM 724 N N . THR A 1 94 ? 11.565 12.380 -7.599 1.00 78.38 94 THR A N 1
ATOM 725 C CA . THR A 1 94 ? 11.052 11.172 -8.268 1.00 78.38 94 THR A CA 1
ATOM 726 C C . THR A 1 94 ? 9.553 10.996 -8.022 1.00 78.38 94 THR A C 1
ATOM 728 O O . THR A 1 94 ? 8.798 10.756 -8.964 1.00 78.38 94 THR A O 1
ATOM 731 N N . VAL A 1 95 ? 9.099 11.183 -6.778 1.00 80.00 95 VAL A N 1
ATOM 732 C CA . VAL A 1 95 ? 7.671 11.159 -6.421 1.00 80.00 95 VAL A CA 1
ATOM 733 C C . VAL A 1 95 ? 6.921 12.263 -7.170 1.00 80.00 95 VAL A C 1
ATOM 735 O O . VAL A 1 95 ? 5.914 11.989 -7.813 1.00 80.00 95 VAL A O 1
ATOM 738 N N . GLN A 1 96 ? 7.441 13.491 -7.182 1.00 80.31 96 GLN A N 1
ATOM 739 C CA . GLN A 1 96 ? 6.853 14.605 -7.934 1.00 80.31 96 GLN A CA 1
ATOM 740 C C . GLN A 1 96 ? 6.730 14.299 -9.433 1.00 80.31 96 GLN A C 1
ATOM 742 O O . GLN A 1 96 ? 5.685 14.550 -10.028 1.00 80.31 96 GLN A O 1
ATOM 747 N N . ALA A 1 97 ? 7.764 13.709 -10.037 1.00 82.25 97 ALA A N 1
ATOM 748 C CA . ALA A 1 97 ? 7.741 13.325 -11.446 1.00 82.25 97 ALA A CA 1
ATOM 749 C C . ALA A 1 97 ? 6.741 12.193 -11.747 1.00 82.25 97 ALA A C 1
ATOM 751 O O . ALA A 1 97 ? 6.148 12.182 -12.827 1.00 82.25 97 ALA A O 1
ATOM 752 N N . SER A 1 98 ? 6.546 11.271 -10.796 1.00 82.62 98 SER A N 1
ATOM 753 C CA . SER A 1 98 ? 5.650 10.113 -10.933 1.00 82.62 98 SER A CA 1
ATOM 754 C C . SER A 1 98 ? 4.172 10.476 -10.754 1.00 82.62 98 SER A C 1
ATOM 756 O O . SER A 1 98 ? 3.306 9.852 -11.363 1.00 82.62 98 SER A O 1
ATOM 758 N N . PHE A 1 99 ? 3.866 11.485 -9.933 1.00 82.44 99 PHE A N 1
ATOM 759 C CA . PHE A 1 99 ? 2.501 11.907 -9.596 1.00 82.44 99 PHE A CA 1
ATOM 760 C C . PHE A 1 99 ? 2.152 13.261 -10.231 1.00 82.44 99 PHE A C 1
ATOM 762 O O . PHE A 1 99 ? 1.833 14.238 -9.550 1.00 82.44 99 PHE A O 1
ATOM 769 N N . GLN A 1 100 ? 2.199 13.315 -11.564 1.00 79.50 100 GLN A N 1
ATOM 770 C CA . GLN A 1 100 ? 1.854 14.520 -12.322 1.00 79.50 100 GLN A CA 1
ATOM 771 C C . GLN A 1 100 ? 0.391 14.921 -12.071 1.00 79.50 100 GLN A C 1
ATOM 773 O O . GLN A 1 100 ? -0.512 14.090 -12.138 1.00 79.50 100 GLN A O 1
ATOM 778 N N . GLY A 1 101 ? 0.154 16.204 -11.787 1.00 82.62 101 GLY A N 1
ATOM 779 C CA . GLY A 1 101 ? -1.185 16.752 -11.531 1.00 82.62 101 GLY A CA 1
ATOM 780 C C . GLY A 1 101 ? -1.547 16.935 -10.054 1.00 82.62 101 GLY A C 1
ATOM 781 O O . 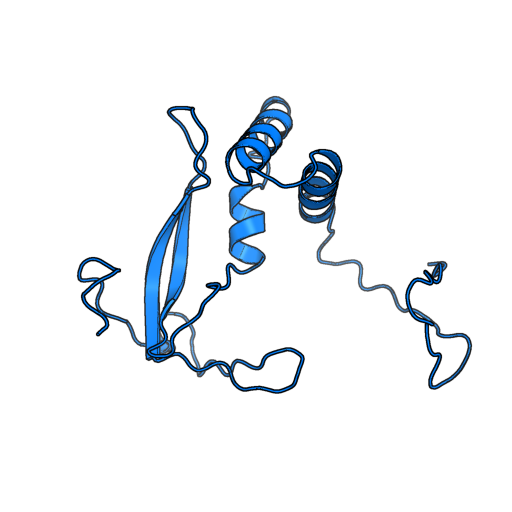GLY A 1 101 ? -2.594 17.510 -9.764 1.00 82.62 101 GLY A O 1
ATOM 782 N N . PHE A 1 102 ? -0.686 16.514 -9.125 1.00 83.50 102 PHE A N 1
ATOM 783 C CA . PHE A 1 102 ? -0.825 16.835 -7.703 1.00 83.50 102 PHE A CA 1
ATOM 784 C C . PHE A 1 102 ? -0.043 18.101 -7.333 1.00 83.50 102 PHE A C 1
ATOM 786 O O . PHE A 1 102 ? 0.988 18.408 -7.931 1.00 83.50 102 PHE A O 1
ATOM 793 N N . ASP A 1 103 ? -0.539 18.836 -6.335 1.00 87.31 103 ASP A N 1
ATOM 794 C CA . ASP A 1 103 ? 0.150 20.013 -5.802 1.00 87.31 103 ASP A CA 1
ATOM 795 C C . ASP A 1 103 ? 1.477 19.615 -5.141 1.00 87.31 103 ASP A C 1
ATOM 797 O O . ASP A 1 103 ? 1.556 18.657 -4.365 1.00 87.31 103 ASP A O 1
ATOM 801 N N . GLU A 1 104 ? 2.526 20.379 -5.441 1.00 84.69 104 GLU A N 1
ATOM 802 C CA . GLU A 1 104 ? 3.884 20.082 -4.996 1.00 84.69 104 GLU A CA 1
ATOM 803 C C . GLU A 1 104 ? 4.001 20.043 -3.466 1.00 84.69 104 GLU A C 1
ATOM 805 O O . GLU A 1 104 ? 4.680 19.174 -2.913 1.00 84.69 104 GLU A O 1
ATOM 810 N N . LYS A 1 105 ? 3.311 20.956 -2.770 1.00 85.69 105 LYS A N 1
ATOM 811 C CA . LYS A 1 105 ? 3.349 21.024 -1.306 1.00 85.69 105 LYS A CA 1
ATOM 812 C C . LYS A 1 105 ? 2.655 19.816 -0.699 1.00 85.69 105 LYS A C 1
ATOM 814 O O . LYS A 1 105 ? 3.160 19.274 0.277 1.00 85.69 105 LYS A O 1
ATOM 819 N N . VAL A 1 106 ? 1.556 19.361 -1.301 1.00 86.50 106 VAL A N 1
ATOM 820 C CA . VAL A 1 106 ? 0.839 18.155 -0.857 1.00 86.50 106 VAL A CA 1
ATOM 821 C C . VAL A 1 106 ? 1.728 16.916 -0.974 1.00 86.50 106 VAL A C 1
ATOM 823 O O . VAL A 1 106 ? 1.813 16.133 -0.030 1.00 86.50 106 VAL A O 1
ATOM 826 N N . LEU A 1 107 ? 2.436 16.747 -2.096 1.00 84.19 107 LEU A N 1
ATOM 827 C CA . LEU A 1 107 ? 3.365 15.624 -2.268 1.00 84.19 107 LEU A CA 1
ATOM 828 C C . LEU A 1 107 ? 4.544 15.699 -1.292 1.00 84.19 107 LEU A C 1
ATOM 830 O O . LEU A 1 107 ? 4.931 14.684 -0.714 1.00 84.19 107 LEU A O 1
ATOM 834 N N . LEU A 1 108 ? 5.088 16.896 -1.066 1.00 84.38 108 LEU A N 1
ATOM 835 C CA . LEU A 1 108 ? 6.162 17.109 -0.099 1.00 84.38 108 LEU A CA 1
ATOM 836 C C . LEU A 1 108 ? 5.718 16.763 1.330 1.00 84.38 108 LEU A C 1
ATOM 838 O O . LEU A 1 108 ? 6.448 16.093 2.061 1.00 84.38 108 LEU A O 1
ATOM 842 N N . GLU A 1 109 ? 4.523 17.201 1.729 1.00 84.75 109 GLU A N 1
ATOM 843 C CA . GLU A 1 109 ? 3.940 16.881 3.032 1.00 84.75 109 GLU A CA 1
ATOM 844 C C . GLU A 1 109 ? 3.689 15.382 3.190 1.00 84.75 109 GLU A C 1
ATOM 846 O O . GLU A 1 109 ? 3.986 14.841 4.252 1.00 84.75 109 GLU A O 1
ATOM 851 N N . LEU A 1 110 ? 3.223 14.698 2.141 1.00 83.94 110 LEU A N 1
ATOM 852 C CA . LEU A 1 110 ? 3.044 13.246 2.144 1.00 83.94 110 LEU A CA 1
ATOM 853 C C . LEU A 1 110 ? 4.373 12.511 2.347 1.00 83.94 110 LEU A C 1
ATOM 855 O O . LEU A 1 110 ? 4.472 11.662 3.232 1.00 83.94 110 LEU A O 1
ATOM 859 N N . VAL A 1 111 ? 5.406 12.848 1.568 1.00 81.94 111 VAL A N 1
ATOM 860 C CA . VAL A 1 111 ? 6.734 12.224 1.703 1.00 81.94 111 VAL A CA 1
ATOM 861 C C . VAL A 1 111 ? 7.290 12.465 3.101 1.00 81.94 111 VAL A C 1
ATOM 863 O O . VAL A 1 111 ? 7.752 11.532 3.758 1.00 81.94 111 VAL A O 1
ATOM 866 N N . ARG A 1 112 ? 7.183 13.701 3.599 1.00 82.56 112 ARG A N 1
ATOM 867 C CA . ARG A 1 112 ? 7.617 14.044 4.952 1.00 82.56 112 ARG A CA 1
ATOM 868 C C . ARG A 1 112 ? 6.835 13.268 6.007 1.00 82.56 112 ARG A C 1
ATOM 870 O O . ARG A 1 112 ? 7.449 12.777 6.950 1.00 82.56 112 ARG A O 1
ATOM 877 N N . LEU A 1 113 ? 5.514 13.156 5.874 1.00 82.88 113 LEU A N 1
ATOM 878 C CA . LEU A 1 113 ? 4.664 12.411 6.802 1.00 82.88 113 LEU A CA 1
ATOM 879 C C . LEU A 1 113 ? 5.135 10.962 6.905 1.00 82.88 113 LEU A C 1
ATOM 881 O O . LEU A 1 113 ? 5.359 10.486 8.010 1.00 82.88 113 LEU A O 1
ATOM 885 N N . ILE A 1 114 ? 5.355 10.299 5.772 1.00 80.75 114 ILE A N 1
ATOM 886 C CA . ILE A 1 114 ? 5.789 8.899 5.734 1.00 80.75 114 ILE A CA 1
ATOM 887 C C . ILE A 1 114 ? 7.197 8.745 6.329 1.00 80.75 114 ILE A C 1
ATOM 889 O O . ILE A 1 114 ? 7.425 7.874 7.158 1.00 80.75 114 ILE A O 1
ATOM 893 N N . GLN A 1 115 ? 8.138 9.631 5.989 1.00 77.38 115 GLN A N 1
ATOM 894 C CA . GLN A 1 115 ? 9.515 9.560 6.501 1.00 77.38 115 GLN A CA 1
ATOM 895 C C . GLN A 1 115 ? 9.648 9.919 7.989 1.00 77.38 115 GLN A C 1
ATOM 897 O O . GLN A 1 115 ? 10.600 9.495 8.644 1.00 77.38 115 GLN A O 1
ATOM 902 N N . THR A 1 116 ? 8.737 10.734 8.525 1.00 74.00 116 THR A N 1
ATOM 903 C CA . THR A 1 116 ? 8.762 11.173 9.932 1.00 74.00 116 THR A CA 1
ATOM 904 C C . THR A 1 116 ? 7.807 10.395 10.828 1.00 74.00 116 THR A C 1
ATOM 906 O O . THR A 1 116 ? 7.896 10.530 12.052 1.00 74.00 116 THR A O 1
ATOM 909 N N . ALA A 1 117 ? 6.927 9.569 10.254 1.00 66.00 117 ALA A N 1
ATOM 910 C CA . ALA A 1 117 ? 6.034 8.694 10.994 1.00 66.00 117 ALA A CA 1
ATOM 911 C C . ALA A 1 117 ? 6.860 7.711 11.832 1.00 66.00 117 ALA A C 1
ATOM 913 O O . ALA A 1 117 ? 7.397 6.716 11.351 1.00 66.00 117 ALA A O 1
ATOM 914 N N . ARG A 1 118 ? 6.970 7.988 13.132 1.00 58.84 118 ARG A N 1
ATOM 915 C CA . ARG A 1 118 ? 7.491 7.011 14.084 1.00 58.84 118 ARG A CA 1
ATOM 916 C C . ARG A 1 118 ? 6.402 5.976 14.310 1.00 58.84 118 ARG A C 1
ATOM 918 O O . ARG A 1 118 ? 5.395 6.277 14.943 1.00 58.84 118 ARG A O 1
ATOM 925 N N . ALA A 1 119 ? 6.634 4.754 13.841 1.00 56.41 119 ALA A N 1
ATOM 926 C CA . ALA A 1 119 ? 5.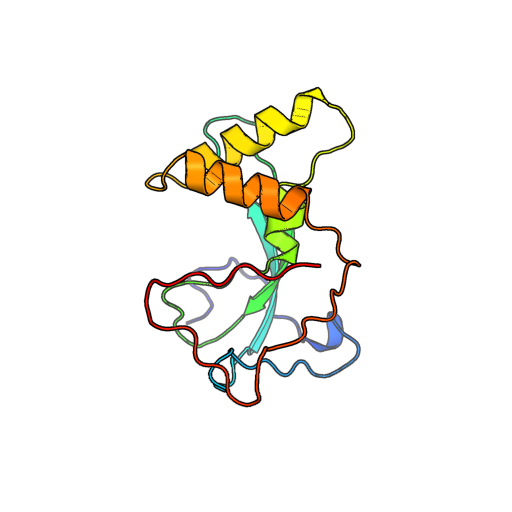698 3.631 13.933 1.00 56.41 119 ALA A CA 1
ATOM 927 C C . ALA A 1 119 ? 5.230 3.275 15.367 1.00 56.41 119 ALA A C 1
ATOM 929 O O . ALA A 1 119 ? 4.320 2.468 15.522 1.00 56.41 119 ALA A O 1
ATOM 930 N N . ASN A 1 120 ? 5.808 3.883 16.415 1.00 55.16 120 ASN A N 1
ATOM 931 C CA . ASN A 1 120 ? 5.622 3.469 17.808 1.00 55.16 120 ASN A CA 1
ATOM 932 C C . ASN A 1 120 ? 5.020 4.530 18.748 1.00 55.16 120 ASN A C 1
ATOM 934 O O . ASN A 1 120 ? 4.857 4.245 19.933 1.00 55.16 120 ASN A O 1
ATOM 938 N N . GLU A 1 121 ? 4.672 5.734 18.285 1.00 54.53 121 GLU A N 1
ATOM 939 C CA . GLU A 1 121 ? 4.027 6.731 19.156 1.00 54.53 121 GLU A CA 1
ATOM 940 C C . GLU A 1 121 ? 2.497 6.591 19.087 1.00 54.53 121 GLU A C 1
ATOM 942 O O . GLU A 1 121 ? 1.793 7.388 18.471 1.00 54.53 121 GLU A O 1
ATOM 947 N N . LEU A 1 122 ? 1.959 5.549 19.731 1.00 56.38 122 LEU A N 1
ATOM 948 C CA . LEU A 1 122 ? 0.529 5.492 20.037 1.00 56.38 122 LEU A CA 1
ATOM 949 C C . LEU A 1 122 ? 0.222 6.575 21.078 1.00 56.38 122 LEU A C 1
ATOM 951 O O . LEU A 1 122 ? 0.543 6.421 22.257 1.00 56.38 122 LEU A O 1
ATOM 955 N N . CYS A 1 123 ? -0.390 7.683 20.659 1.00 58.53 123 CYS A N 1
ATOM 956 C CA . CYS A 1 123 ? -0.841 8.705 21.595 1.00 58.53 123 CYS A CA 1
ATOM 957 C C . CYS A 1 123 ? -2.236 8.354 22.131 1.00 58.53 123 CYS A C 1
ATOM 959 O O . CYS A 1 123 ? -3.163 8.022 21.390 1.00 58.53 123 CYS A O 1
ATOM 961 N N . THR A 1 124 ? -2.399 8.411 23.453 1.00 66.31 124 THR A N 1
ATOM 962 C CA . THR A 1 124 ? -3.724 8.288 24.066 1.00 66.31 124 THR A CA 1
ATOM 963 C C . THR A 1 124 ? -4.412 9.642 23.990 1.00 66.31 124 THR A C 1
ATOM 965 O O . THR A 1 124 ? -4.041 10.570 24.704 1.00 66.31 124 THR A O 1
ATOM 968 N N . ILE A 1 125 ? -5.429 9.758 23.139 1.00 70.56 125 ILE A N 1
ATOM 969 C CA . ILE A 1 125 ? -6.221 10.984 23.020 1.00 70.56 125 ILE A CA 1
ATOM 970 C C . ILE A 1 125 ? -7.413 10.942 23.984 1.00 70.56 125 ILE A C 1
ATOM 972 O O . ILE A 1 125 ? -8.135 9.948 24.063 1.00 70.56 125 ILE A O 1
ATOM 976 N N . LYS A 1 126 ? -7.642 12.033 24.725 1.00 76.56 126 LYS A N 1
ATOM 977 C CA . LYS A 1 126 ? -8.856 12.218 25.534 1.00 76.56 126 LYS A CA 1
ATOM 978 C C . LYS A 1 126 ? -9.814 13.146 24.800 1.00 76.56 126 LYS A C 1
ATOM 980 O O . LYS A 1 126 ? -9.509 14.315 24.577 1.00 76.56 126 LYS A O 1
ATOM 985 N N . SER A 1 127 ? -10.987 12.634 24.441 1.00 77.88 127 SER A N 1
ATOM 986 C CA . SER A 1 127 ? -12.076 13.463 23.922 1.00 77.88 127 SER A CA 1
ATOM 987 C C . SER A 1 127 ? -12.705 14.290 25.052 1.00 77.88 127 SER A C 1
ATOM 989 O O . SER A 1 127 ? -12.864 13.752 26.151 1.00 77.88 127 SER A O 1
ATOM 991 N N . PRO A 1 128 ? -13.163 15.533 24.801 1.00 76.06 128 PRO A N 1
ATOM 992 C CA . PRO A 1 128 ? -13.848 16.337 25.818 1.00 76.06 128 PRO A CA 1
ATOM 993 C C . PRO A 1 128 ? -15.108 15.666 26.385 1.00 76.06 128 PRO A C 1
ATOM 995 O O . PRO A 1 128 ? -15.454 15.869 27.544 1.00 76.06 128 PRO A O 1
ATOM 998 N N . LYS A 1 129 ? -15.807 14.877 25.559 1.00 83.75 129 LYS A N 1
ATOM 999 C CA . LYS A 1 129 ? -17.006 14.118 25.929 1.00 83.75 129 LYS A CA 1
ATOM 1000 C C . LYS A 1 129 ? -17.170 12.883 25.045 1.00 83.75 129 LYS A C 1
ATOM 1002 O O . LYS A 1 129 ? -16.622 12.840 23.943 1.00 83.75 129 LYS A O 1
ATOM 1007 N N . LYS A 1 130 ? -17.966 11.921 25.519 1.00 78.81 130 LYS A N 1
ATOM 1008 C CA . LYS A 1 130 ? -18.447 10.792 24.714 1.00 78.81 130 LYS A CA 1
ATOM 1009 C C . LYS A 1 130 ? -19.213 11.328 23.493 1.00 78.81 130 LYS A C 1
ATOM 1011 O O . LYS A 1 130 ? -19.932 12.319 23.618 1.00 78.81 130 LYS A O 1
ATOM 1016 N N . ASP A 1 131 ? -19.004 10.709 22.332 1.00 81.75 131 ASP A N 1
ATOM 1017 C CA . ASP A 1 131 ? -19.637 11.075 21.053 1.00 81.75 131 ASP A CA 1
ATOM 1018 C C . ASP A 1 131 ? -19.343 12.522 20.601 1.00 81.75 131 ASP A C 1
ATOM 1020 O O . ASP A 1 131 ? -20.212 13.267 20.145 1.00 81.75 131 ASP A O 1
ATOM 1024 N N . PHE A 1 132 ? -18.089 12.959 20.754 1.00 81.50 132 PHE A N 1
ATOM 1025 C CA . PHE A 1 132 ? -17.642 14.257 20.254 1.00 81.50 132 PHE A CA 1
ATOM 1026 C C . PHE A 1 132 ? -17.630 14.289 18.714 1.00 81.50 132 PHE A C 1
ATOM 1028 O O . PHE A 1 132 ? -16.802 13.643 18.075 1.00 81.50 132 PHE A O 1
ATOM 1035 N N . ILE A 1 133 ? -18.538 15.071 18.121 1.00 83.44 133 ILE A N 1
ATOM 1036 C CA . ILE A 1 133 ? -18.636 15.266 16.669 1.00 83.44 133 ILE A CA 1
ATOM 1037 C C . ILE A 1 133 ? -17.714 16.410 16.242 1.00 83.44 133 ILE A C 1
ATOM 1039 O O . ILE A 1 133 ? -17.850 17.534 16.729 1.00 83.44 133 ILE A O 1
ATOM 1043 N N . ILE A 1 134 ? -16.826 16.141 15.285 1.00 86.88 134 ILE A N 1
ATOM 1044 C CA . ILE A 1 134 ? -16.059 17.171 14.579 1.00 86.88 134 ILE A CA 1
ATOM 1045 C C . ILE A 1 134 ? -16.895 17.623 13.373 1.00 86.88 134 ILE A C 1
ATOM 1047 O O . ILE A 1 134 ? -17.142 16.813 12.477 1.00 86.88 134 ILE A O 1
ATOM 1051 N N . PRO A 1 135 ? -17.368 18.883 13.327 1.00 87.38 135 PRO A N 1
ATOM 1052 C CA . PRO A 1 135 ? -18.156 19.364 12.200 1.00 87.38 135 PRO A CA 1
ATOM 1053 C C . PRO A 1 135 ? -17.361 19.317 10.892 1.00 87.38 135 PRO A C 1
ATOM 1055 O O . PRO A 1 135 ? -16.139 19.479 10.887 1.00 87.38 135 PRO A O 1
ATOM 1058 N N . ALA A 1 136 ? -18.061 19.164 9.768 1.00 83.69 136 ALA A N 1
ATOM 1059 C CA . ALA A 1 136 ? -17.430 19.166 8.454 1.00 83.69 136 ALA A CA 1
ATOM 1060 C C . ALA A 1 136 ? -16.548 20.416 8.261 1.00 83.69 136 ALA A C 1
ATOM 1062 O O . ALA A 1 136 ? -16.956 21.536 8.579 1.00 83.69 136 ALA A O 1
ATOM 1063 N N . LYS A 1 137 ? -15.340 20.214 7.716 1.00 83.50 137 LYS A N 1
ATOM 1064 C CA . LYS A 1 137 ? -14.332 21.264 7.457 1.00 83.50 137 LYS A CA 1
ATOM 1065 C C . LYS A 1 137 ? -13.786 21.962 8.712 1.00 83.50 137 LYS A C 1
ATOM 1067 O O . LYS A 1 137 ? -13.220 23.051 8.608 1.00 83.50 137 LYS A O 1
ATOM 1072 N N . LYS A 1 138 ? -13.952 21.375 9.899 1.00 83.81 138 LYS A N 1
ATOM 1073 C CA . LYS A 1 138 ? -13.318 21.861 11.129 1.00 83.81 138 LYS A CA 1
ATOM 1074 C C . LYS A 1 138 ? -12.214 20.908 11.559 1.00 83.81 138 LYS A C 1
ATOM 1076 O O . LYS A 1 138 ? -12.377 19.695 11.520 1.00 83.81 138 LYS A O 1
ATOM 1081 N N . THR A 1 139 ? -11.109 21.486 12.010 1.00 80.50 139 THR A N 1
ATOM 1082 C CA . THR A 1 139 ? -10.001 20.752 12.619 1.00 80.50 139 THR A CA 1
ATOM 1083 C C . THR A 1 139 ? -10.062 20.960 14.122 1.00 80.50 139 THR A C 1
ATOM 1085 O O . THR A 1 139 ? -10.266 22.082 14.589 1.00 80.50 139 THR A O 1
ATOM 1088 N N . PHE A 1 140 ? -9.877 19.885 14.881 1.00 78.62 140 PHE A N 1
ATOM 1089 C CA . PHE A 1 140 ? -9.747 19.953 16.328 1.00 78.62 140 PHE A CA 1
ATOM 1090 C C . PHE A 1 140 ? -8.297 19.664 16.705 1.00 78.62 140 PHE A C 1
ATOM 1092 O O . PHE A 1 140 ? -7.765 18.607 16.370 1.00 78.62 140 PHE A O 1
ATOM 1099 N N . LYS A 1 141 ? -7.643 20.617 17.373 1.00 76.19 141 LYS A N 1
ATOM 1100 C CA . LYS A 1 141 ? -6.273 20.430 17.846 1.00 76.19 141 LYS A CA 1
ATOM 1101 C C . LYS A 1 141 ? -6.307 19.555 19.093 1.00 76.19 141 LYS A C 1
ATOM 1103 O O . LYS A 1 141 ? -6.908 19.934 20.094 1.00 76.19 141 LYS A O 1
ATOM 1108 N N . VAL A 1 142 ? -5.653 18.404 19.022 1.00 65.25 142 VAL A N 1
ATOM 1109 C CA . VAL A 1 142 ? -5.440 17.536 20.180 1.00 65.25 142 VAL A CA 1
ATOM 1110 C C . VAL A 1 142 ? -4.104 17.920 20.807 1.00 65.25 142 VAL A C 1
ATOM 1112 O O . VAL A 1 142 ? -3.092 17.993 20.111 1.00 65.25 142 VAL A O 1
ATOM 1115 N N . THR A 1 143 ? -4.111 18.229 22.101 1.00 58.81 143 THR A N 1
ATOM 1116 C CA . THR A 1 143 ? -2.884 18.448 22.875 1.00 58.81 143 THR A CA 1
ATOM 1117 C C . THR A 1 143 ? -2.417 17.092 23.391 1.00 58.81 143 THR A C 1
ATOM 1119 O O . THR A 1 143 ? -3.209 16.387 24.018 1.00 58.81 143 THR A O 1
ATOM 1122 N N . VAL A 1 144 ? -1.176 16.726 23.068 1.00 55.16 144 VAL A N 1
ATOM 1123 C CA . VAL A 1 144 ? -0.497 15.517 23.561 1.00 55.16 144 VAL A CA 1
ATOM 1124 C C . VAL A 1 144 ? 0.178 15.829 24.888 1.00 55.16 144 VAL A C 1
ATOM 1126 O O . VAL A 1 144 ? 0.753 16.939 24.982 1.00 55.16 144 VAL A O 1
#

Radius of gyration: 19.29 Å; chains: 1; bounding box: 43×42×46 Å

Sequence (144 aa):
MMGKHFPKNVTKNISELINGELNLTAANGTRIAYSGWTEIEVRLVSSKEKDPSVMVPFLVTNDSLEYPILGYNVIEELIKPTNTSDIQSAHIATVQASFQGFDEKVLLELVRLIQTARANELCTIKSPKKDFIIPAKKTFKVTV

Secondary structure (DSSP, 8-state):
-GGGTS-S--PBPGGGTSSS----B-TTS-B----EEEEEEEE---SSS---EEEEEEEE-SS--SSPPPPHHHHHHHH---SSTTSHHHHHHHHHHHSTTS-HHHHHHHHHHHHH--TT----PPPSSTT----TT---PPP-

pLDDT: mean 77.82, std 13.55, range [38.25, 93.56]

Foldseek 3Di:
DPPPPDPPFPFDAQCVVDVDDDWDADPVRHTDDFDHWGWDKDWLDAPDPDTQIDIDIDTHHPDDDPDGDDDLVRVLNRQPDDPDPVCNVVSLNSQPRSDPPDDSVVSVVVSCCSHVDPVPPPDDFDDPDPPDDADPPHDDDTDD